Protein AF-A0A5B2VE61-F1 (afdb_monomer_lite)

Secondary structure (DSSP, 8-state):
----------------------------TTT-GGGEE--SGGG-HHHHHHHHHHHH-PPPPPSSPPSSEEEEEEEEEEGGGTEEEEEEEEEEE----EEEEEEEETTTTEEEEEEE-S--EEE-SEEEEEE-PPPPP-

Radius of gyration: 28.6 Å; chains: 1; bounding box: 49×78×85 Å

Foldseek 3Di:
DDDDDDDDDDPDDDDPPPPPPPPPDVDDLVPPCVQKDDQDPPVPPVSVLVVCCVPPVDDRDDDFDDAFDWDQWDWDQPPVQQKIKIFGGKTKGFPGFDWPDWIARNVVRDTDTDTDTDDIDIDGPDMDMDGDDDDDDD

InterPro domains:
  IPR009911 Fibroin P25 [PF07294] (36-131)

pLDDT: mean 83.2, std 18.86, range [32.22, 96.75]

Organism: NCBI:txid2607653

Sequence (138 aa):
MKLMLCLCLLSFFGLTVADEADCESDLDPADDPRNIERPCPNFDLDCIRKYFSSNSKCQITLGPVPDPLLLNNYRLDIANSNITAQFNNVSVRGLNGNIVEFYFNRKTEKLVLATEVKSLAFDSPQVVFKYYRKGKEP

Structure (mmCIF, N/CA/C/O backbone):
data_AF-A0A5B2VE61-F1
#
_entry.id   AF-A0A5B2VE61-F1
#
loop_
_atom_site.group_PDB
_atom_site.id
_atom_site.type_symbol
_atom_site.label_atom_id
_atom_site.label_alt_id
_atom_site.label_comp_id
_atom_site.label_asym_id
_atom_site.label_entity_id
_atom_site.label_seq_id
_atom_site.pdbx_PDB_ins_code
_atom_site.Cartn_x
_atom_site.Cartn_y
_atom_site.Cartn_z
_atom_site.occupancy
_atom_site.B_iso_or_equiv
_atom_site.auth_seq_id
_atom_site.auth_comp_id
_atom_site.auth_asym_id
_atom_site.auth_atom_id
_atom_site.pdbx_PDB_model_num
ATOM 1 N N . MET A 1 1 ? 30.945 64.932 -33.049 1.00 41.00 1 MET A N 1
ATOM 2 C CA . MET A 1 1 ? 30.70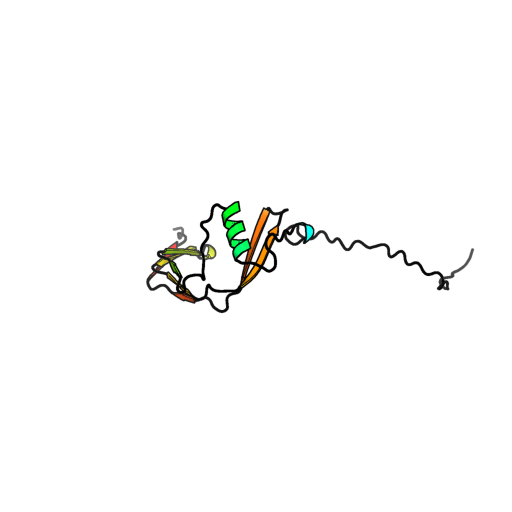1 63.613 -32.428 1.00 41.00 1 MET A CA 1
ATOM 3 C C . MET A 1 1 ? 29.221 63.531 -32.121 1.00 41.00 1 MET A C 1
ATOM 5 O O . MET A 1 1 ? 28.771 64.129 -31.155 1.00 41.00 1 MET A O 1
ATOM 9 N N . LYS A 1 2 ? 28.441 62.993 -33.057 1.00 32.22 2 LYS A N 1
ATOM 10 C CA . LYS A 1 2 ? 26.990 63.171 -33.088 1.00 32.22 2 LYS A CA 1
ATOM 11 C C . LYS A 1 2 ? 26.329 61.872 -33.541 1.00 32.22 2 LYS A C 1
ATOM 13 O O . LYS A 1 2 ? 26.730 61.335 -34.563 1.00 32.22 2 LYS A O 1
ATOM 18 N N . LEU A 1 3 ? 25.278 61.524 -32.801 1.00 33.22 3 LEU A N 1
ATOM 19 C CA . LEU A 1 3 ? 24.013 60.965 -33.280 1.00 33.22 3 LEU A CA 1
ATOM 20 C C . LEU A 1 3 ? 23.972 59.490 -33.738 1.00 33.22 3 LEU A C 1
ATOM 22 O O . LEU A 1 3 ? 24.460 59.136 -34.800 1.00 33.22 3 LEU A O 1
ATOM 26 N N . MET A 1 4 ? 23.266 58.688 -32.929 1.00 50.12 4 MET A N 1
ATOM 27 C CA . MET A 1 4 ? 22.040 57.959 -33.299 1.00 50.12 4 MET A CA 1
ATOM 28 C C . MET A 1 4 ? 22.054 57.152 -34.613 1.00 50.12 4 MET A C 1
ATOM 30 O O . MET A 1 4 ? 21.908 57.732 -35.682 1.00 50.12 4 MET A O 1
ATOM 34 N N . LEU A 1 5 ? 22.054 55.813 -34.508 1.00 38.44 5 LEU A N 1
ATOM 35 C CA . LEU A 1 5 ? 21.352 54.931 -35.452 1.00 38.44 5 LEU A CA 1
ATOM 36 C C . LEU A 1 5 ? 21.053 53.560 -34.806 1.00 38.44 5 LEU A C 1
ATOM 38 O O . LEU A 1 5 ? 21.877 52.651 -34.785 1.00 38.44 5 LEU A O 1
ATOM 42 N N . CYS A 1 6 ? 19.857 53.456 -34.226 1.00 46.91 6 CYS A N 1
ATOM 43 C CA . CYS A 1 6 ? 19.091 52.214 -34.177 1.00 46.91 6 CYS A CA 1
ATOM 44 C C . CYS A 1 6 ? 18.373 52.109 -35.533 1.00 46.91 6 CYS A C 1
ATOM 46 O O . CYS A 1 6 ? 18.000 53.155 -36.067 1.00 46.91 6 CYS A O 1
ATOM 48 N N . LEU A 1 7 ? 18.156 50.886 -36.032 1.00 42.97 7 LEU A N 1
ATOM 49 C CA . LEU A 1 7 ? 17.726 50.513 -37.395 1.00 42.97 7 LEU A CA 1
ATOM 50 C C . LEU A 1 7 ? 18.917 50.478 -38.370 1.00 42.97 7 LEU A C 1
ATOM 52 O O . LEU A 1 7 ? 19.648 51.445 -38.513 1.00 42.97 7 LEU A O 1
ATOM 56 N N . CYS A 1 8 ? 19.186 49.397 -39.088 1.00 35.56 8 CYS A N 1
ATOM 57 C CA . CYS A 1 8 ? 18.243 48.473 -39.688 1.00 35.56 8 CYS A CA 1
ATOM 58 C C . CYS A 1 8 ? 19.015 47.246 -40.196 1.00 35.56 8 CYS A C 1
ATOM 60 O O . CYS A 1 8 ? 20.176 47.374 -40.568 1.00 35.56 8 CYS A O 1
ATOM 62 N N . LEU A 1 9 ? 18.289 46.138 -40.343 1.00 42.19 9 LEU A N 1
ATOM 63 C CA . LEU A 1 9 ? 18.439 45.207 -41.464 1.00 42.19 9 LEU A CA 1
ATOM 64 C C . LEU A 1 9 ? 19.783 44.488 -41.577 1.00 42.19 9 LEU A C 1
ATOM 66 O O . LEU A 1 9 ? 20.740 45.034 -42.099 1.00 42.19 9 LEU A O 1
ATOM 70 N N . LEU A 1 10 ? 19.769 43.215 -41.195 1.00 44.03 10 LEU A N 1
ATOM 71 C CA . LEU A 1 10 ? 20.187 42.081 -42.029 1.00 44.03 10 LEU A CA 1
ATOM 72 C C . LEU A 1 10 ? 19.640 40.817 -41.322 1.00 44.03 10 LEU A C 1
ATOM 74 O O . LEU A 1 10 ? 20.337 40.118 -40.602 1.00 44.03 10 LEU A O 1
ATOM 78 N N . SER A 1 11 ? 18.319 40.602 -41.305 1.00 50.72 11 SER A N 1
ATOM 79 C CA . SER A 1 11 ? 17.678 39.646 -42.230 1.00 50.72 11 SER A CA 1
ATOM 80 C C . SER A 1 11 ? 18.606 39.172 -43.352 1.00 50.72 11 SER A C 1
ATOM 82 O O . SER A 1 11 ? 19.126 40.013 -44.076 1.00 50.72 11 SER A O 1
ATOM 84 N N . PHE A 1 12 ? 18.721 37.852 -43.525 1.00 45.66 12 PHE A N 1
ATOM 85 C CA . PHE A 1 12 ? 19.622 37.128 -44.439 1.00 45.66 12 PHE A CA 1
ATOM 86 C C . PHE A 1 12 ? 21.006 36.806 -43.868 1.00 45.66 12 PHE A C 1
ATOM 88 O O . PHE A 1 12 ? 22.004 37.313 -44.344 1.00 45.66 12 PHE A O 1
ATOM 95 N N . PHE A 1 13 ? 21.077 35.908 -42.890 1.00 44.78 13 PHE A N 1
ATOM 96 C CA . PHE A 1 13 ? 21.840 34.662 -43.030 1.00 44.78 13 PHE A CA 1
ATOM 97 C C . PHE A 1 13 ? 21.357 33.722 -41.927 1.00 44.78 13 PHE A C 1
ATOM 99 O O . PHE A 1 13 ? 21.492 33.996 -40.738 1.00 44.78 13 PHE A O 1
ATOM 106 N N . GLY A 1 14 ? 20.670 32.662 -42.350 1.00 50.78 14 GLY A N 1
ATOM 107 C CA . GLY A 1 14 ? 20.193 31.617 -41.465 1.00 50.78 14 GLY A CA 1
ATOM 108 C C . GLY A 1 14 ? 21.373 30.911 -40.819 1.00 50.78 14 GLY A C 1
ATOM 109 O O . GLY A 1 14 ? 22.246 30.414 -41.519 1.00 50.78 14 GLY A O 1
ATOM 110 N N . LEU A 1 15 ? 21.377 30.924 -39.494 1.00 46.94 15 LEU A N 1
ATOM 111 C CA . LEU A 1 15 ? 21.867 29.905 -38.571 1.00 46.94 15 LEU A CA 1
ATOM 112 C C . LEU A 1 15 ? 21.638 30.527 -37.198 1.00 46.94 15 LEU A C 1
ATOM 114 O O . LEU A 1 15 ? 22.500 31.192 -36.631 1.00 46.94 15 LEU A O 1
ATOM 118 N N . THR A 1 16 ? 20.415 30.381 -36.691 1.00 43.62 16 THR A N 1
ATOM 119 C CA . THR A 1 16 ? 20.198 30.496 -35.256 1.00 43.62 16 THR A CA 1
ATOM 120 C C . THR A 1 16 ? 21.021 29.379 -34.630 1.00 43.62 16 THR A C 1
ATOM 122 O O . THR A 1 16 ? 20.596 28.225 -34.619 1.00 43.62 16 THR A O 1
ATOM 125 N N . VAL A 1 17 ? 22.208 29.703 -34.125 1.00 49.69 17 VAL A N 1
ATOM 126 C CA . VAL A 1 17 ? 22.665 29.025 -32.919 1.00 49.69 17 VAL A CA 1
ATOM 127 C C . VAL A 1 17 ? 21.685 29.518 -31.867 1.00 49.69 17 VAL A C 1
ATOM 129 O O . VAL A 1 17 ? 21.801 30.633 -31.363 1.00 49.69 17 VAL A O 1
ATOM 132 N N . ALA A 1 18 ? 20.606 28.755 -31.691 1.00 49.09 18 ALA A N 1
ATOM 133 C CA . ALA A 1 18 ? 19.861 28.814 -30.458 1.00 49.09 18 ALA A CA 1
ATOM 134 C C . ALA A 1 18 ? 20.895 28.446 -29.400 1.00 49.09 18 ALA A C 1
ATOM 136 O O . ALA A 1 18 ? 21.354 27.308 -29.355 1.00 49.09 18 ALA A O 1
ATOM 137 N N . ASP A 1 19 ? 21.360 29.449 -28.664 1.00 42.41 19 ASP A N 1
ATOM 138 C CA . ASP A 1 19 ? 21.970 29.196 -27.374 1.00 42.41 19 ASP A CA 1
ATOM 139 C C . ASP A 1 19 ? 20.867 28.468 -26.599 1.00 42.41 19 ASP A C 1
ATOM 141 O O . ASP A 1 19 ? 19.796 29.040 -26.359 1.00 42.41 19 ASP A O 1
ATOM 145 N N . GLU A 1 20 ? 21.039 27.159 -26.399 1.00 48.94 20 GLU A N 1
ATOM 146 C CA . GLU A 1 20 ? 20.187 26.358 -25.531 1.00 48.94 20 GLU A CA 1
ATOM 147 C C . GLU A 1 20 ? 20.312 27.011 -24.159 1.00 48.94 20 GLU A C 1
ATOM 149 O O . GLU A 1 20 ? 21.254 26.776 -23.408 1.00 48.94 20 GLU A O 1
ATOM 154 N N . ALA A 1 21 ? 19.390 27.924 -23.860 1.00 49.84 21 ALA A N 1
ATOM 155 C CA . ALA A 1 21 ? 19.125 28.317 -22.498 1.00 49.84 21 ALA A CA 1
ATOM 156 C C . ALA A 1 21 ? 18.650 27.037 -21.814 1.00 49.84 21 ALA A C 1
ATOM 158 O O . ALA A 1 21 ? 17.477 26.674 -21.924 1.00 49.84 21 ALA A O 1
ATOM 159 N N . ASP A 1 22 ? 19.599 26.319 -21.213 1.00 47.53 22 ASP A N 1
ATOM 160 C CA . ASP A 1 22 ? 19.365 25.113 -20.440 1.00 47.53 22 ASP A CA 1
ATOM 161 C C . ASP A 1 22 ? 18.268 25.451 -19.431 1.00 47.53 22 ASP A C 1
ATOM 163 O O . ASP A 1 22 ? 18.468 26.189 -18.465 1.00 47.53 22 ASP A O 1
ATOM 167 N N . CYS A 1 23 ? 17.060 24.954 -19.689 1.00 56.09 23 CYS A N 1
ATOM 168 C CA . CYS A 1 23 ? 15.927 25.053 -18.776 1.00 56.09 23 CYS A CA 1
ATOM 169 C C . CYS A 1 23 ? 16.088 24.021 -17.653 1.00 56.09 23 CYS A C 1
ATOM 171 O O . CYS A 1 23 ? 15.111 23.425 -17.203 1.00 56.09 23 CYS A O 1
ATOM 173 N N . GLU A 1 24 ? 17.324 23.776 -17.221 1.00 57.88 24 GLU A N 1
ATOM 174 C CA . GLU A 1 24 ? 17.638 22.928 -16.090 1.00 57.88 24 GLU A CA 1
ATOM 175 C C . GLU A 1 24 ? 17.403 23.755 -14.825 1.00 57.88 24 GLU A C 1
ATOM 177 O O . GLU A 1 24 ? 18.311 24.213 -14.139 1.00 57.88 24 GLU A O 1
ATOM 182 N N . SER A 1 25 ? 16.127 24.031 -14.546 1.00 64.25 25 SER A N 1
ATOM 183 C CA . SER A 1 25 ? 15.727 24.404 -13.198 1.00 64.25 25 SER A CA 1
ATOM 184 C C . SER A 1 25 ? 16.192 23.287 -12.270 1.00 64.25 25 SER A C 1
ATOM 186 O O . SER A 1 25 ? 15.859 22.132 -12.541 1.00 64.25 25 SER A O 1
ATOM 188 N N . ASP A 1 26 ? 16.923 23.617 -11.204 1.00 75.81 26 ASP A N 1
ATOM 189 C CA . ASP A 1 26 ? 17.237 22.693 -10.110 1.00 75.81 26 ASP A CA 1
ATOM 190 C C . ASP A 1 26 ? 15.921 22.141 -9.531 1.00 75.81 26 ASP A C 1
ATOM 192 O O . ASP A 1 26 ? 15.317 22.725 -8.627 1.00 75.81 26 ASP A O 1
ATOM 196 N N . LEU A 1 27 ? 15.418 21.050 -10.112 1.00 79.25 27 LEU A N 1
ATOM 197 C CA . LEU A 1 27 ? 14.241 20.346 -9.623 1.00 79.25 27 LEU A CA 1
ATOM 198 C C . LEU A 1 27 ? 14.571 19.755 -8.252 1.00 79.25 27 LEU A C 1
ATOM 200 O O . LEU A 1 27 ? 15.718 19.380 -7.984 1.00 79.25 27 LEU A O 1
ATOM 204 N N . ASP A 1 28 ? 13.558 19.629 -7.388 1.00 85.44 28 ASP A N 1
ATOM 205 C CA . ASP A 1 28 ? 13.708 18.824 -6.178 1.00 85.44 28 ASP A CA 1
ATOM 206 C C . ASP A 1 28 ? 14.226 17.439 -6.607 1.00 85.44 28 ASP A C 1
ATOM 208 O O . ASP A 1 28 ? 13.653 16.826 -7.514 1.00 85.44 28 ASP A O 1
ATOM 212 N N . PRO A 1 29 ? 15.303 16.917 -5.998 1.00 84.69 29 PRO A N 1
ATOM 213 C CA . PRO A 1 29 ? 15.821 15.604 -6.349 1.00 84.69 29 PRO A CA 1
ATOM 214 C C . PRO A 1 29 ? 14.783 14.470 -6.289 1.00 84.69 29 PRO A C 1
ATOM 216 O O . PRO A 1 29 ? 14.984 13.430 -6.926 1.00 84.69 29 PRO A O 1
ATOM 219 N N . ALA A 1 30 ? 13.697 14.645 -5.527 1.00 84.06 30 ALA A N 1
ATOM 220 C CA . ALA A 1 30 ? 12.545 13.749 -5.497 1.00 84.06 30 ALA A CA 1
ATOM 221 C C . ALA A 1 30 ? 11.760 13.713 -6.824 1.00 84.06 30 ALA A C 1
ATOM 223 O O . ALA A 1 30 ? 11.275 12.642 -7.202 1.00 84.06 30 ALA A O 1
ATOM 224 N N . ASP A 1 31 ? 11.698 14.847 -7.520 1.00 83.31 31 ASP A N 1
ATOM 225 C CA . ASP A 1 31 ? 10.891 15.080 -8.720 1.00 83.31 31 ASP A CA 1
ATOM 226 C C . ASP A 1 31 ? 11.722 15.088 -10.014 1.00 83.31 31 ASP A C 1
ATOM 228 O O . ASP A 1 31 ? 11.158 15.018 -11.105 1.00 83.31 31 ASP A O 1
ATOM 232 N N . ASP A 1 32 ? 13.055 15.139 -9.920 1.00 89.81 32 ASP A N 1
ATOM 233 C CA . ASP A 1 32 ? 13.946 15.071 -11.082 1.00 89.81 32 ASP A CA 1
ATOM 234 C C . ASP A 1 32 ? 13.839 13.698 -11.790 1.00 89.81 32 ASP A C 1
ATOM 236 O O . ASP A 1 32 ? 14.247 12.673 -11.222 1.00 89.81 32 ASP A O 1
ATOM 240 N N . PRO A 1 33 ? 13.364 13.646 -13.054 1.00 88.81 33 PRO A N 1
ATOM 241 C CA . PRO A 1 33 ? 13.201 12.402 -13.806 1.00 88.81 33 PRO A CA 1
ATOM 242 C C . PRO A 1 33 ? 14.491 11.598 -13.980 1.00 88.81 33 PRO A C 1
ATOM 244 O O . PRO A 1 33 ? 14.437 10.379 -14.136 1.00 88.81 33 PRO A O 1
ATOM 247 N N . ARG A 1 34 ? 15.658 12.248 -13.928 1.00 91.81 34 ARG A N 1
ATOM 248 C CA . ARG A 1 34 ? 16.968 11.589 -14.057 1.00 91.81 34 ARG A CA 1
ATOM 249 C C . ARG A 1 34 ? 17.285 10.694 -12.864 1.00 91.81 34 ARG A C 1
ATOM 251 O O . ARG A 1 34 ? 18.067 9.753 -12.987 1.00 91.81 34 ARG A O 1
ATOM 258 N N . ASN A 1 35 ? 16.655 10.962 -11.721 1.00 94.25 35 ASN A N 1
ATOM 259 C CA . ASN A 1 35 ? 16.795 10.161 -10.511 1.00 94.25 35 ASN A CA 1
ATOM 260 C C . ASN A 1 35 ? 15.811 8.984 -10.464 1.00 94.25 35 ASN A C 1
ATOM 262 O O . ASN A 1 35 ? 15.912 8.155 -9.557 1.00 94.25 35 ASN A O 1
ATOM 266 N N . ILE A 1 36 ? 14.866 8.898 -11.406 1.00 94.19 36 ILE A N 1
ATOM 267 C CA . ILE A 1 36 ? 13.774 7.924 -11.401 1.00 94.19 36 ILE A CA 1
ATOM 268 C C . ILE A 1 36 ? 14.152 6.686 -12.218 1.00 94.19 36 ILE A C 1
ATOM 270 O O . ILE A 1 36 ? 14.392 6.744 -13.421 1.00 94.19 36 ILE A O 1
ATOM 274 N N . GLU A 1 37 ? 14.120 5.526 -11.571 1.00 95.06 37 GLU A N 1
ATOM 275 C CA . GLU A 1 37 ? 14.230 4.216 -12.201 1.00 95.06 37 GLU A CA 1
ATOM 276 C C . GLU A 1 37 ? 12.879 3.499 -12.175 1.00 95.06 37 GLU A C 1
ATOM 278 O O . GLU A 1 37 ? 12.226 3.406 -11.135 1.00 95.06 37 GLU A O 1
ATOM 283 N N . ARG A 1 38 ? 12.466 2.944 -13.317 1.00 94.69 38 ARG A N 1
ATOM 284 C CA . ARG A 1 38 ? 11.213 2.190 -13.460 1.00 94.69 38 ARG A CA 1
ATOM 285 C C . ARG A 1 38 ? 11.528 0.719 -13.737 1.00 94.69 38 ARG A C 1
ATOM 287 O O . ARG A 1 38 ? 11.618 0.332 -14.900 1.00 94.69 38 ARG A O 1
ATOM 294 N N . PRO A 1 39 ? 11.716 -0.107 -12.694 1.00 93.94 39 PRO A N 1
ATOM 295 C CA . PRO A 1 39 ? 12.197 -1.479 -12.864 1.00 93.94 39 PRO A CA 1
ATOM 296 C C . PRO A 1 39 ? 11.159 -2.409 -13.507 1.00 93.94 39 PRO A C 1
ATOM 298 O O . PRO A 1 39 ? 11.530 -3.443 -14.056 1.00 93.94 39 PRO A O 1
ATOM 301 N N . CYS A 1 40 ? 9.872 -2.050 -13.458 1.00 95.81 40 CYS A N 1
ATOM 302 C CA . CYS A 1 40 ? 8.795 -2.830 -14.056 1.00 95.81 40 CYS A CA 1
ATOM 303 C C . CYS A 1 40 ? 8.045 -2.010 -15.114 1.00 95.81 40 CYS A C 1
ATOM 305 O O . CYS A 1 40 ? 7.425 -1.001 -14.766 1.00 95.81 40 CYS A O 1
ATOM 307 N N . PRO A 1 41 ? 8.073 -2.424 -16.394 1.00 91.69 41 PRO A N 1
ATOM 308 C CA . PRO A 1 41 ? 7.342 -1.740 -17.451 1.00 91.69 41 PRO A CA 1
ATOM 309 C C . PRO A 1 41 ? 5.832 -1.937 -17.280 1.00 91.69 41 PRO A C 1
ATOM 311 O O . PRO A 1 41 ? 5.385 -2.979 -16.802 1.00 91.69 41 PRO A O 1
ATOM 314 N N . ASN A 1 42 ? 5.048 -0.938 -17.697 1.00 92.25 42 ASN A N 1
ATOM 315 C CA . ASN A 1 42 ? 3.578 -0.984 -17.745 1.00 92.25 42 ASN A CA 1
ATOM 316 C C . ASN A 1 42 ? 2.901 -1.426 -16.434 1.00 92.25 42 ASN A C 1
ATOM 318 O O . ASN A 1 42 ? 1.809 -1.988 -16.467 1.00 92.25 42 ASN A O 1
ATOM 322 N N . PHE A 1 43 ? 3.561 -1.208 -15.292 1.00 93.81 43 PHE A N 1
ATOM 323 C CA . PHE A 1 43 ? 3.073 -1.617 -13.973 1.00 93.81 43 PHE A CA 1
ATOM 324 C C . PHE A 1 43 ? 2.728 -3.114 -13.878 1.00 93.81 43 PHE A C 1
ATOM 326 O O . PHE A 1 43 ? 1.789 -3.499 -13.182 1.00 93.81 43 PHE A O 1
ATOM 333 N N . ASP A 1 44 ? 3.497 -3.963 -14.571 1.00 93.62 44 ASP A N 1
ATOM 334 C CA . ASP A 1 44 ? 3.333 -5.418 -14.541 1.00 93.62 44 ASP A CA 1
ATOM 335 C C . ASP A 1 44 ? 3.382 -5.945 -13.096 1.00 93.62 44 ASP A C 1
ATOM 337 O O . ASP A 1 44 ? 4.420 -5.921 -12.425 1.00 93.62 44 ASP A O 1
ATOM 341 N N . LEU A 1 45 ? 2.238 -6.450 -12.627 1.00 92.38 45 LEU A N 1
ATOM 342 C CA . LEU A 1 45 ? 2.056 -6.975 -11.277 1.00 92.38 45 LEU A CA 1
ATOM 343 C C . LEU A 1 45 ? 3.018 -8.118 -10.948 1.00 92.38 45 LEU A C 1
ATOM 345 O O . LEU A 1 45 ? 3.486 -8.210 -9.812 1.00 92.38 45 LEU A O 1
ATOM 349 N N . ASP A 1 46 ? 3.331 -8.986 -11.906 1.00 93.00 46 ASP A N 1
ATOM 350 C CA . ASP A 1 46 ? 4.215 -10.125 -11.671 1.00 93.00 46 ASP A CA 1
ATOM 351 C C . ASP A 1 46 ? 5.673 -9.682 -11.584 1.00 93.00 46 ASP A C 1
ATOM 353 O O . ASP A 1 46 ? 6.430 -10.210 -10.763 1.00 93.00 46 ASP A O 1
ATOM 357 N N . CYS A 1 47 ? 6.061 -8.668 -12.361 1.00 94.81 47 CYS A N 1
ATOM 358 C CA . CYS A 1 47 ? 7.348 -8.005 -12.181 1.00 94.81 47 CYS A CA 1
ATOM 359 C C . CYS A 1 47 ? 7.443 -7.348 -10.796 1.00 94.81 47 CYS A C 1
ATOM 361 O O . CYS A 1 47 ? 8.409 -7.585 -10.071 1.00 94.81 47 CYS A O 1
ATOM 363 N N . ILE A 1 48 ? 6.423 -6.586 -10.389 1.00 94.31 48 ILE A N 1
ATOM 364 C CA . ILE A 1 48 ? 6.405 -5.871 -9.103 1.00 94.31 48 ILE A CA 1
ATOM 365 C C . ILE A 1 48 ? 6.484 -6.858 -7.929 1.00 94.31 48 ILE A C 1
ATOM 367 O O . ILE A 1 48 ? 7.291 -6.680 -7.015 1.00 94.31 48 ILE A O 1
ATOM 371 N N . ARG A 1 49 ? 5.715 -7.954 -7.971 1.00 93.50 49 ARG A N 1
ATOM 372 C CA . ARG A 1 49 ? 5.784 -9.040 -6.976 1.00 93.50 49 ARG A CA 1
ATOM 373 C C . ARG A 1 49 ? 7.187 -9.636 -6.872 1.00 93.50 49 ARG A C 1
ATOM 375 O O . ARG A 1 49 ? 7.691 -9.824 -5.764 1.00 93.50 49 ARG A O 1
ATOM 382 N N . LYS A 1 50 ? 7.826 -9.922 -8.013 1.00 94.06 50 LYS A N 1
ATOM 383 C CA . LYS A 1 50 ? 9.204 -10.435 -8.051 1.00 94.06 50 LYS A CA 1
ATOM 384 C C . LYS A 1 50 ? 10.187 -9.421 -7.477 1.00 94.06 50 LYS A C 1
ATOM 386 O O . LYS A 1 50 ? 11.030 -9.819 -6.681 1.00 94.06 50 LYS A O 1
ATOM 391 N N . TYR A 1 51 ? 10.032 -8.139 -7.804 1.00 93.75 51 TYR A N 1
ATOM 392 C CA . TYR A 1 51 ? 10.865 -7.058 -7.280 1.00 93.75 51 TYR A CA 1
ATOM 393 C C . TYR A 1 51 ? 10.799 -6.971 -5.747 1.00 93.75 51 TYR A C 1
ATOM 395 O O . TYR A 1 51 ? 11.836 -6.915 -5.085 1.00 93.75 51 TYR A O 1
ATOM 403 N N . PHE A 1 52 ? 9.602 -7.016 -5.152 1.00 93.19 52 PHE A N 1
ATOM 404 C CA . PHE A 1 52 ? 9.465 -7.043 -3.689 1.00 93.19 52 PHE A CA 1
ATOM 405 C C . PHE A 1 52 ? 10.025 -8.330 -3.074 1.00 93.19 52 PHE A C 1
ATOM 407 O O . PHE A 1 52 ? 10.666 -8.290 -2.023 1.00 93.19 52 PHE A O 1
ATOM 414 N N . SER A 1 53 ? 9.830 -9.477 -3.726 1.00 93.94 53 SER A N 1
ATOM 415 C CA . SER A 1 53 ? 10.376 -10.745 -3.241 1.00 93.94 53 SER A CA 1
ATOM 416 C C . SER A 1 53 ? 11.910 -10.749 -3.236 1.00 93.94 53 SER A C 1
ATOM 418 O O . SER A 1 53 ? 12.512 -11.148 -2.238 1.00 93.94 53 SER A O 1
ATOM 420 N N . SER A 1 54 ? 12.546 -10.229 -4.293 1.00 92.94 54 SER A N 1
ATOM 421 C CA . SER A 1 54 ? 14.007 -10.181 -4.419 1.00 92.94 54 SER A CA 1
ATOM 422 C C . SER A 1 54 ? 14.665 -9.169 -3.483 1.00 92.94 54 SER A C 1
ATOM 424 O O . SER A 1 54 ? 15.747 -9.441 -2.971 1.00 92.94 54 SER A O 1
ATOM 426 N N . ASN A 1 55 ? 14.028 -8.018 -3.241 1.00 90.81 55 ASN A N 1
ATOM 427 C CA . ASN A 1 55 ? 14.633 -6.923 -2.473 1.00 90.81 55 ASN A CA 1
ATOM 428 C C . ASN A 1 55 ? 14.242 -6.916 -0.988 1.00 90.81 55 ASN A C 1
ATOM 430 O O . ASN A 1 55 ? 15.010 -6.444 -0.154 1.00 90.81 55 ASN A O 1
ATOM 434 N N . SER A 1 56 ? 13.068 -7.446 -0.632 1.00 85.38 56 SER A N 1
ATOM 435 C CA . SER A 1 56 ? 12.513 -7.337 0.728 1.00 85.38 56 SER A CA 1
ATOM 436 C C . SER A 1 56 ? 12.237 -8.688 1.393 1.00 85.38 56 SER A C 1
ATOM 438 O O . SER A 1 56 ? 11.697 -8.723 2.496 1.00 85.38 56 SER A O 1
ATOM 440 N N . LYS A 1 57 ? 12.610 -9.807 0.749 1.00 87.00 57 LYS A N 1
ATOM 441 C CA . LYS A 1 57 ? 12.341 -11.181 1.221 1.00 87.00 57 LYS A CA 1
ATOM 442 C C . LYS A 1 57 ? 10.852 -11.433 1.507 1.00 87.00 57 LYS A C 1
ATOM 444 O O . LYS A 1 57 ? 10.503 -12.262 2.346 1.00 87.00 57 LYS A O 1
ATOM 449 N N . CYS A 1 58 ? 9.969 -10.713 0.817 1.00 85.44 58 CYS A N 1
ATOM 450 C CA . CYS A 1 58 ? 8.531 -10.890 0.946 1.00 85.44 58 CYS A CA 1
ATOM 451 C C . CYS A 1 58 ? 8.087 -12.196 0.275 1.00 85.44 58 CYS A C 1
ATOM 453 O O . CYS A 1 58 ? 8.574 -12.559 -0.803 1.00 85.44 58 CYS A O 1
ATOM 455 N N . GLN A 1 59 ? 7.120 -12.879 0.894 1.00 91.19 59 GLN A N 1
ATOM 456 C CA . GLN A 1 59 ? 6.433 -13.996 0.258 1.00 91.19 59 GLN A CA 1
ATOM 457 C C . GLN A 1 59 ? 5.541 -13.461 -0.862 1.00 91.19 59 GLN A C 1
ATOM 459 O O . GLN A 1 59 ? 4.763 -12.529 -0.660 1.00 91.19 59 GLN A O 1
ATOM 464 N N . ILE A 1 60 ? 5.653 -14.061 -2.045 1.00 90.00 60 ILE A N 1
ATOM 465 C CA . ILE A 1 60 ? 4.812 -13.695 -3.181 1.00 90.00 60 ILE A CA 1
ATOM 466 C C . ILE A 1 60 ? 3.381 -14.149 -2.897 1.00 90.00 60 ILE A C 1
ATOM 468 O O . ILE A 1 60 ? 3.126 -15.337 -2.697 1.00 90.00 60 ILE A O 1
ATOM 472 N N . THR A 1 61 ? 2.448 -13.201 -2.917 1.00 87.19 61 THR A N 1
ATOM 473 C CA . THR A 1 61 ? 1.010 -13.460 -2.869 1.00 87.19 61 THR A CA 1
ATOM 474 C C . THR A 1 61 ? 0.426 -13.367 -4.274 1.00 87.19 61 THR A C 1
ATOM 476 O O . THR A 1 61 ? 0.629 -12.389 -4.999 1.00 87.19 61 THR A O 1
ATOM 479 N N . LEU A 1 62 ? -0.281 -14.422 -4.676 1.00 89.88 62 LEU A N 1
ATOM 480 C CA . LEU A 1 62 ? -0.933 -14.520 -5.977 1.00 89.88 62 LEU A CA 1
ATOM 481 C C . LEU A 1 62 ? -2.434 -14.281 -5.834 1.00 89.88 62 LEU A C 1
ATOM 483 O O . LEU A 1 62 ? -3.038 -14.648 -4.828 1.00 89.88 62 LEU A O 1
ATOM 487 N N . GLY A 1 63 ? -3.024 -13.706 -6.879 1.00 90.12 63 GLY A N 1
ATOM 488 C CA . GLY A 1 63 ? -4.441 -13.368 -6.914 1.00 90.12 63 GLY A CA 1
ATOM 489 C C . GLY A 1 63 ? -4.762 -11.970 -6.372 1.00 90.12 63 GLY A C 1
ATOM 490 O O . GLY A 1 63 ? -3.851 -11.201 -6.041 1.00 90.12 63 GLY A O 1
ATOM 491 N N . PRO A 1 64 ? -6.057 -11.617 -6.362 1.00 90.44 64 PRO A N 1
ATOM 492 C CA . PRO A 1 64 ? -6.544 -10.357 -5.816 1.00 90.44 64 PRO A CA 1
ATOM 493 C C . PRO A 1 64 ? -6.400 -10.315 -4.292 1.00 90.44 64 PRO A C 1
ATOM 495 O O . PRO A 1 64 ? -6.280 -11.345 -3.625 1.00 90.44 64 PRO A O 1
ATOM 498 N N . VAL A 1 65 ? -6.460 -9.109 -3.733 1.00 91.19 65 VAL A N 1
ATOM 499 C CA . VAL A 1 65 ? -6.571 -8.929 -2.284 1.00 91.19 65 VAL A CA 1
ATOM 500 C C . VAL A 1 65 ? -7.927 -9.495 -1.838 1.00 91.19 65 VAL A C 1
ATOM 502 O O . VAL A 1 65 ? -8.933 -9.214 -2.501 1.00 91.19 65 VAL A O 1
ATOM 505 N N . PRO A 1 66 ? -7.993 -10.279 -0.743 1.00 94.44 66 PRO A N 1
ATOM 506 C CA . PRO A 1 66 ? -9.266 -10.711 -0.178 1.00 94.44 66 PRO A CA 1
ATOM 507 C C . PRO A 1 66 ? -10.197 -9.518 0.068 1.00 94.44 66 PRO A C 1
ATOM 509 O O . PRO A 1 66 ? -9.764 -8.498 0.601 1.00 94.44 66 PRO A O 1
ATOM 512 N N . ASP A 1 67 ? -11.465 -9.649 -0.317 1.00 94.00 67 ASP A N 1
ATOM 513 C CA . ASP A 1 67 ? -12.484 -8.615 -0.127 1.00 94.00 67 ASP A CA 1
ATOM 514 C C . ASP A 1 67 ? -13.736 -9.241 0.528 1.00 94.00 67 ASP A C 1
ATOM 516 O O . ASP A 1 67 ? -14.473 -9.967 -0.146 1.00 94.00 67 ASP A O 1
ATOM 520 N N . PRO A 1 68 ? -13.970 -9.040 1.842 1.00 95.25 68 PRO A N 1
ATOM 521 C CA . PRO A 1 68 ? -13.222 -8.155 2.735 1.00 95.25 68 PRO A CA 1
ATOM 522 C C . PRO A 1 68 ? -11.859 -8.717 3.172 1.00 95.25 68 PRO A C 1
ATOM 524 O O . PRO A 1 68 ? -11.711 -9.911 3.438 1.00 95.25 68 PRO A O 1
ATOM 527 N N . LEU A 1 69 ? -10.887 -7.824 3.353 1.00 95.50 69 LEU A N 1
ATOM 528 C CA . LEU A 1 69 ? -9.664 -8.087 4.102 1.00 95.50 69 LEU A CA 1
ATOM 529 C C . LEU A 1 69 ? -9.965 -7.926 5.594 1.00 95.50 69 LEU A C 1
ATOM 531 O O . LEU A 1 69 ? -10.350 -6.847 6.049 1.00 95.50 69 LEU A O 1
ATOM 535 N N . LEU A 1 70 ? -9.777 -9.003 6.354 1.00 95.94 70 LEU A N 1
ATOM 536 C CA . LEU A 1 70 ? -10.029 -9.024 7.791 1.00 95.94 70 LEU A CA 1
ATOM 537 C C . LEU A 1 70 ? -8.748 -8.717 8.570 1.00 95.94 70 LEU A C 1
ATOM 539 O O . LEU A 1 70 ? -7.732 -9.390 8.395 1.00 95.94 70 LEU A O 1
ATOM 543 N N . LEU A 1 71 ? -8.813 -7.726 9.457 1.00 94.62 71 LEU A N 1
ATOM 544 C CA . LEU A 1 71 ? -7.737 -7.370 10.378 1.00 94.62 71 LEU A CA 1
ATOM 545 C C . LEU A 1 71 ? -8.219 -7.557 11.818 1.00 94.62 71 LEU A C 1
ATOM 547 O O . LEU A 1 71 ? -9.260 -7.035 12.214 1.00 94.62 71 LEU A O 1
ATOM 551 N N . ASN A 1 72 ? -7.441 -8.273 12.629 1.00 94.81 72 ASN A N 1
ATOM 552 C CA . ASN A 1 72 ? -7.833 -8.574 14.009 1.00 94.81 72 ASN A CA 1
ATOM 553 C C . ASN A 1 72 ? -7.898 -7.314 14.884 1.00 9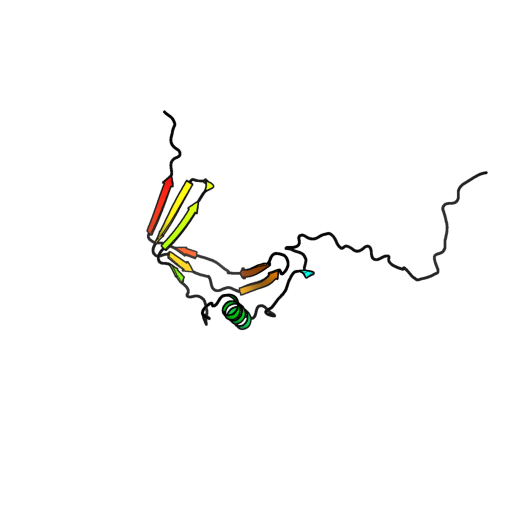4.81 72 ASN A C 1
ATOM 555 O O . ASN A 1 72 ? -8.851 -7.130 15.639 1.00 94.81 72 ASN A O 1
ATOM 559 N N . ASN A 1 73 ? -6.885 -6.453 14.786 1.00 93.88 73 ASN A N 1
ATOM 560 C CA . ASN A 1 73 ? -6.788 -5.211 15.542 1.00 93.88 73 ASN A CA 1
ATOM 561 C C . ASN A 1 73 ? -6.104 -4.144 14.682 1.00 93.88 73 ASN A C 1
ATOM 563 O O . ASN A 1 73 ? -5.054 -4.402 14.090 1.00 93.88 73 ASN A O 1
ATOM 567 N N . TYR A 1 74 ? -6.697 -2.956 14.635 1.00 94.81 74 TYR A N 1
ATOM 568 C CA . TYR A 1 74 ? -6.113 -1.764 14.046 1.00 94.81 74 TYR A CA 1
ATOM 569 C C . TYR A 1 74 ? -6.133 -0.626 15.067 1.00 94.81 74 TYR A C 1
ATOM 571 O O . TYR A 1 74 ? -7.170 -0.309 15.651 1.00 94.81 74 TYR A O 1
ATOM 579 N N . ARG A 1 75 ? -4.982 0.009 15.283 1.00 94.62 75 ARG A N 1
ATOM 580 C CA . ARG A 1 75 ? -4.833 1.137 16.205 1.00 94.62 75 ARG A CA 1
ATOM 581 C C . ARG A 1 75 ? -4.566 2.409 15.413 1.00 94.62 75 ARG A C 1
ATOM 583 O O . ARG A 1 75 ? -3.643 2.446 14.607 1.00 94.62 75 ARG A O 1
ATOM 590 N N . LEU A 1 76 ? -5.331 3.452 15.712 1.00 93.88 76 LEU A N 1
ATOM 591 C CA . LEU A 1 76 ? -5.146 4.791 15.170 1.00 93.88 76 LEU A CA 1
ATOM 592 C C . LEU A 1 76 ? -4.814 5.762 16.303 1.00 93.88 76 LEU A C 1
ATOM 594 O O . LEU A 1 76 ? -5.616 5.958 17.217 1.00 93.88 76 LEU A O 1
ATOM 598 N N . ASP A 1 77 ? -3.646 6.391 16.224 1.00 93.62 77 ASP A N 1
ATOM 599 C CA . ASP A 1 77 ? -3.230 7.441 17.150 1.00 93.62 77 ASP A CA 1
ATOM 600 C C . ASP A 1 77 ? -3.440 8.817 16.502 1.00 93.62 77 ASP A C 1
ATOM 602 O O . ASP A 1 77 ? -2.769 9.196 15.544 1.00 93.62 77 ASP A O 1
ATOM 606 N N . ILE A 1 78 ? -4.400 9.576 17.031 1.00 92.31 78 ILE A N 1
ATOM 607 C CA . ILE A 1 78 ? -4.757 10.919 16.572 1.00 92.31 78 ILE A CA 1
ATOM 608 C C . ILE A 1 78 ? -4.038 11.925 17.475 1.00 92.31 78 ILE A C 1
ATOM 610 O O . ILE A 1 78 ? -4.580 12.406 18.478 1.00 92.31 78 ILE A O 1
ATOM 614 N N . ALA A 1 79 ? -2.783 12.216 17.121 1.00 87.12 79 ALA A N 1
ATOM 615 C CA . ALA A 1 79 ? -1.862 13.007 17.941 1.00 87.12 79 ALA A CA 1
ATOM 616 C C . ALA A 1 79 ? -2.418 14.396 18.300 1.00 87.12 79 ALA A C 1
ATOM 618 O O . ALA A 1 79 ? -2.372 14.802 19.461 1.00 87.12 79 ALA A O 1
ATOM 619 N N . ASN A 1 80 ? -3.024 15.089 17.332 1.00 87.88 80 ASN A N 1
ATOM 620 C CA . ASN A 1 80 ? -3.518 16.460 17.507 1.00 87.88 80 ASN A CA 1
ATOM 621 C C . ASN A 1 80 ? -4.602 16.582 18.586 1.00 87.88 80 ASN A C 1
ATOM 623 O O . ASN A 1 80 ? -4.696 17.607 19.259 1.00 87.88 80 ASN A O 1
ATOM 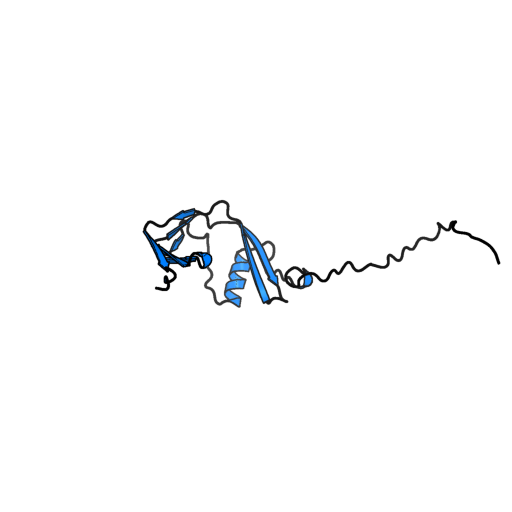627 N N . SER A 1 81 ? -5.408 15.537 18.773 1.00 87.75 81 SER A N 1
ATOM 628 C CA . SER A 1 81 ? -6.465 15.496 19.785 1.00 87.75 81 SER A CA 1
ATOM 629 C C . SER A 1 81 ? -6.088 14.676 21.016 1.00 87.75 81 SER A C 1
ATOM 631 O O . SER A 1 81 ? -6.905 14.562 21.923 1.00 87.75 81 SER A O 1
ATOM 633 N N . ASN A 1 82 ? -4.883 14.097 21.072 1.00 89.94 82 ASN A N 1
ATOM 634 C CA . ASN A 1 82 ? -4.470 13.168 22.126 1.00 89.94 82 ASN A CA 1
ATOM 635 C C . ASN A 1 82 ? -5.486 12.019 22.323 1.00 89.94 82 ASN A C 1
ATOM 637 O O . ASN A 1 82 ? -5.884 11.693 23.446 1.00 89.94 82 ASN A O 1
ATOM 641 N N . ILE A 1 83 ? -5.971 11.463 21.205 1.00 92.12 83 ILE A N 1
ATOM 642 C CA . ILE A 1 83 ? -6.932 10.353 21.172 1.00 92.12 83 ILE A CA 1
ATOM 643 C C . ILE A 1 83 ? -6.252 9.137 20.555 1.00 92.12 83 ILE A C 1
ATOM 645 O O . ILE A 1 83 ? -5.654 9.234 19.490 1.00 92.12 83 ILE A O 1
ATOM 649 N N . THR A 1 84 ? -6.423 7.979 21.178 1.00 95.06 84 THR A N 1
ATOM 650 C CA . THR A 1 84 ? -6.158 6.679 20.561 1.00 95.06 84 THR A CA 1
ATOM 651 C C . THR A 1 84 ? -7.487 5.988 20.290 1.00 95.06 84 THR A C 1
ATOM 653 O O . THR A 1 84 ? -8.282 5.807 21.212 1.00 95.06 84 THR A O 1
ATOM 656 N N . ALA A 1 85 ? -7.714 5.551 19.057 1.00 94.44 85 ALA A N 1
ATOM 657 C CA . ALA A 1 85 ? -8.806 4.657 18.693 1.00 94.44 85 ALA A CA 1
ATOM 658 C C . ALA A 1 85 ? -8.260 3.242 18.451 1.00 94.44 85 ALA A C 1
ATOM 660 O O . ALA A 1 85 ? -7.236 3.063 17.792 1.00 94.44 85 ALA A O 1
ATOM 661 N N . GLN A 1 86 ? -8.928 2.233 19.001 1.00 96.38 86 GLN A N 1
ATOM 662 C CA . GLN A 1 86 ? -8.649 0.822 18.740 1.00 96.38 86 GLN A CA 1
ATOM 663 C C . GLN A 1 86 ? -9.871 0.198 18.085 1.00 96.38 86 GLN A C 1
ATOM 665 O O . GLN A 1 86 ? -10.963 0.259 18.646 1.00 96.38 86 GLN A O 1
ATOM 670 N N . PHE A 1 87 ? -9.675 -0.393 16.917 1.00 96.44 87 PHE A N 1
ATOM 671 C CA . PHE A 1 87 ? -10.695 -1.060 16.127 1.00 96.44 87 PHE A CA 1
ATOM 672 C C . PHE A 1 87 ? -10.395 -2.555 16.149 1.00 96.44 87 PHE A C 1
ATOM 674 O O . PHE A 1 87 ? -9.313 -2.974 15.740 1.00 96.44 87 PHE A O 1
ATOM 681 N N . ASN A 1 88 ? -11.333 -3.362 16.629 1.00 95.75 88 ASN A N 1
ATOM 682 C CA . ASN A 1 88 ? -11.197 -4.816 16.633 1.00 95.75 88 ASN A CA 1
ATOM 683 C C . ASN A 1 88 ? -12.078 -5.423 15.539 1.00 95.75 88 ASN A C 1
ATOM 685 O O . ASN A 1 88 ? -13.147 -4.889 15.232 1.00 95.75 88 ASN A O 1
ATOM 689 N N . ASN A 1 89 ? -11.647 -6.555 14.979 1.00 96.00 89 ASN A N 1
ATOM 690 C CA . ASN A 1 89 ? -12.359 -7.282 13.921 1.00 96.00 89 ASN A CA 1
ATOM 691 C C . ASN A 1 89 ? -12.717 -6.378 12.731 1.00 96.00 89 ASN A C 1
ATOM 693 O O . ASN A 1 89 ? -13.877 -6.271 12.336 1.00 96.00 89 ASN A O 1
ATOM 697 N N . VAL A 1 90 ? -11.718 -5.674 12.204 1.00 96.50 90 VAL A N 1
ATOM 698 C CA . VAL A 1 90 ? -11.901 -4.720 11.110 1.00 96.50 90 VAL A CA 1
ATOM 699 C C . VAL A 1 90 ? -12.091 -5.469 9.797 1.00 96.50 90 VAL A C 1
ATOM 701 O O . VAL A 1 90 ? -11.311 -6.357 9.462 1.00 96.50 90 VAL A O 1
ATOM 704 N N . SER A 1 91 ? -13.104 -5.073 9.036 1.00 96.75 91 SER A N 1
ATOM 705 C CA . SER A 1 91 ? -13.332 -5.490 7.656 1.00 96.75 91 SER A CA 1
ATOM 706 C C . SER A 1 91 ? -12.998 -4.326 6.731 1.00 96.75 91 SER A C 1
ATOM 708 O O . SER A 1 91 ? -13.669 -3.293 6.768 1.00 96.75 91 SER A O 1
ATOM 710 N N . VAL A 1 92 ? -12.006 -4.510 5.864 1.00 96.38 92 VAL A N 1
ATOM 711 C CA . VAL A 1 92 ? -11.641 -3.546 4.820 1.00 96.38 92 VAL A CA 1
ATOM 712 C C . VAL A 1 92 ? -12.105 -4.071 3.468 1.00 96.38 92 VAL A C 1
ATOM 714 O O . VAL A 1 92 ? -11.799 -5.206 3.115 1.00 96.38 92 VAL A O 1
ATOM 717 N N . ARG A 1 93 ? -12.835 -3.259 2.705 1.00 96.62 93 ARG A N 1
ATOM 718 C CA . ARG A 1 93 ? -13.365 -3.629 1.383 1.00 96.62 93 ARG A CA 1
ATOM 719 C C . ARG A 1 93 ? -12.880 -2.690 0.292 1.00 96.62 93 ARG A C 1
ATOM 721 O O . ARG A 1 93 ? -12.600 -1.525 0.574 1.00 96.62 93 ARG A O 1
ATOM 728 N N . GLY A 1 94 ? -12.827 -3.186 -0.944 1.00 95.25 94 GLY A N 1
ATOM 729 C CA . GLY A 1 94 ? -12.504 -2.377 -2.123 1.00 95.25 94 GLY A CA 1
ATOM 730 C C . GLY A 1 94 ? -11.013 -2.098 -2.347 1.00 95.25 94 GLY A C 1
ATOM 731 O O . GLY A 1 94 ? -10.663 -1.159 -3.054 1.00 95.25 94 GLY A O 1
ATOM 732 N N . LEU A 1 95 ? -10.123 -2.919 -1.776 1.00 93.44 95 LEU A N 1
ATOM 733 C CA . LEU A 1 95 ? -8.665 -2.805 -1.961 1.00 93.44 95 LEU A CA 1
ATOM 734 C C . LEU A 1 95 ? -8.176 -3.260 -3.347 1.00 93.44 95 LEU A C 1
ATOM 736 O O . LEU A 1 95 ? -7.029 -3.007 -3.707 1.00 93.44 95 LEU A O 1
ATOM 740 N N . ASN A 1 96 ? -9.019 -3.943 -4.122 1.00 92.88 96 ASN A N 1
ATOM 741 C CA . ASN A 1 96 ? -8.681 -4.352 -5.482 1.00 92.88 96 ASN A CA 1
ATOM 742 C C . ASN A 1 96 ? -8.760 -3.144 -6.427 1.00 92.88 96 ASN A C 1
ATOM 744 O O . ASN A 1 96 ? -9.849 -2.665 -6.746 1.00 92.88 96 ASN A O 1
ATOM 748 N N . GLY A 1 97 ? -7.596 -2.667 -6.866 1.00 92.38 97 GLY A N 1
ATOM 749 C CA . GLY A 1 97 ? -7.439 -1.486 -7.712 1.00 92.38 97 GLY A CA 1
ATOM 750 C C . GLY A 1 97 ? -6.356 -1.646 -8.775 1.00 92.38 97 GLY A C 1
ATOM 751 O O . GLY A 1 97 ? -5.850 -2.745 -9.004 1.00 92.38 97 GLY A O 1
ATOM 752 N N . ASN A 1 98 ? -6.003 -0.533 -9.412 1.00 93.69 98 ASN A N 1
ATOM 753 C CA . ASN A 1 98 ? -4.966 -0.470 -10.437 1.00 93.69 98 ASN A CA 1
ATOM 754 C C . ASN A 1 98 ? -3.695 0.156 -9.868 1.00 93.69 98 ASN A C 1
ATOM 756 O O . ASN A 1 98 ? -3.764 1.112 -9.098 1.00 93.69 98 ASN A O 1
ATOM 760 N N . ILE A 1 99 ? -2.531 -0.343 -10.275 1.00 94.94 99 ILE A N 1
ATOM 761 C CA . ILE A 1 99 ? -1.266 0.353 -10.030 1.00 94.94 99 ILE A CA 1
ATOM 762 C C . ILE A 1 99 ? -1.141 1.455 -11.078 1.00 94.94 99 ILE A C 1
ATOM 764 O O . ILE A 1 99 ? -1.245 1.177 -12.271 1.00 94.94 99 ILE A O 1
ATOM 768 N N . VAL A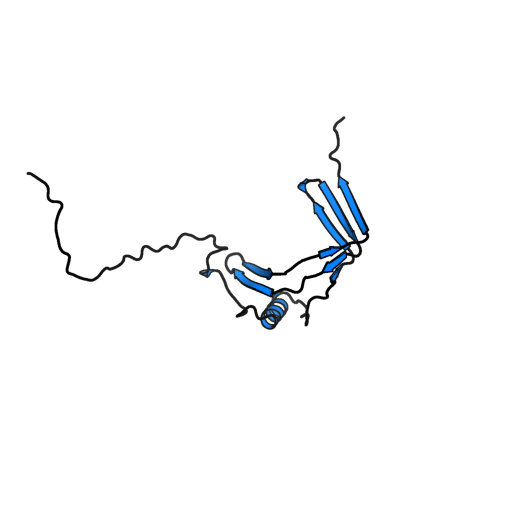 1 100 ? -0.937 2.689 -10.622 1.00 96.06 100 VAL A N 1
ATOM 769 C CA . VAL A 1 100 ? -0.827 3.869 -11.496 1.00 96.06 100 VAL A CA 1
ATOM 770 C C . VAL A 1 100 ? 0.580 4.449 -11.522 1.00 96.06 100 VAL A C 1
ATOM 772 O O . VAL A 1 100 ? 0.943 5.092 -12.495 1.00 96.06 100 VAL A O 1
ATOM 775 N N . GLU A 1 101 ? 1.392 4.185 -10.494 1.00 95.19 101 GLU A N 1
ATOM 776 C CA . GLU A 1 101 ? 2.814 4.525 -10.490 1.00 95.19 101 GLU A CA 1
ATOM 777 C C . GLU A 1 101 ? 3.625 3.464 -9.750 1.00 95.19 101 GLU A C 1
ATOM 779 O O . GLU A 1 101 ? 3.230 2.979 -8.686 1.00 95.19 101 GLU A O 1
ATOM 784 N N . PHE A 1 102 ? 4.793 3.139 -10.301 1.00 96.19 102 PHE A N 1
ATOM 785 C CA . PHE A 1 102 ? 5.805 2.326 -9.641 1.00 96.19 102 PHE A CA 1
ATOM 786 C C . PHE A 1 102 ? 7.200 2.737 -10.111 1.00 96.19 102 PHE A C 1
ATOM 788 O O . PHE A 1 102 ? 7.523 2.611 -11.297 1.00 96.19 102 PHE A O 1
ATOM 7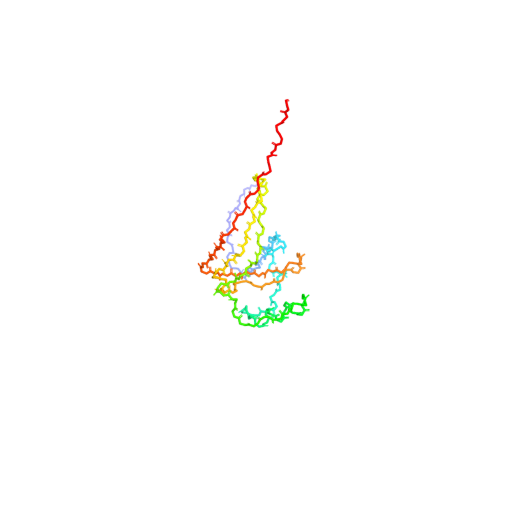95 N N . TYR A 1 103 ? 8.019 3.244 -9.192 1.00 95.12 103 TYR A N 1
ATOM 796 C CA . TYR A 1 103 ? 9.393 3.645 -9.480 1.00 95.12 103 TYR A CA 1
ATOM 797 C C . TYR A 1 103 ? 10.261 3.691 -8.222 1.00 95.12 103 TYR A C 1
ATOM 799 O O . TYR A 1 103 ? 9.766 3.780 -7.100 1.00 95.12 103 TYR A O 1
ATOM 807 N N . PHE A 1 104 ? 11.573 3.658 -8.418 1.00 95.25 104 PHE A N 1
ATOM 808 C CA . PHE A 1 104 ? 12.574 3.877 -7.386 1.00 95.25 104 PHE A CA 1
ATOM 809 C C . PHE A 1 104 ? 13.329 5.171 -7.684 1.00 95.25 104 PHE A C 1
ATOM 811 O O . PHE A 1 104 ? 13.883 5.331 -8.769 1.00 95.25 104 PHE A O 1
ATOM 818 N N . ASN A 1 105 ? 13.352 6.107 -6.740 1.00 95.69 105 ASN A N 1
ATOM 819 C CA . ASN A 1 105 ? 14.172 7.305 -6.847 1.00 95.69 105 ASN A CA 1
ATOM 820 C C . ASN A 1 105 ? 15.552 7.015 -6.237 1.00 95.69 105 ASN A C 1
ATOM 822 O O . ASN A 1 105 ? 15.689 6.880 -5.020 1.00 95.69 105 ASN A O 1
ATOM 826 N N . ARG A 1 106 ? 16.583 6.942 -7.085 1.00 94.62 106 ARG A N 1
ATOM 827 C CA . ARG A 1 106 ? 17.958 6.587 -6.694 1.00 94.62 106 ARG A CA 1
ATOM 828 C C . ARG A 1 106 ? 18.621 7.615 -5.785 1.00 94.62 106 ARG A C 1
ATOM 830 O O . ARG A 1 106 ? 19.526 7.268 -5.038 1.00 94.62 106 ARG A O 1
ATOM 837 N N . LYS A 1 107 ? 18.196 8.876 -5.853 1.00 95.12 107 LYS A N 1
ATOM 838 C CA . LYS A 1 107 ? 18.800 9.973 -5.092 1.00 95.12 107 LYS A CA 1
ATOM 839 C C . LYS A 1 107 ? 18.256 10.070 -3.672 1.00 95.12 107 LYS A C 1
ATOM 841 O O . LYS A 1 107 ? 19.001 10.394 -2.754 1.00 95.12 107 LYS A O 1
ATOM 846 N N . THR A 1 108 ? 16.965 9.803 -3.502 1.00 94.88 108 THR A N 1
ATOM 847 C CA . THR A 1 108 ? 16.291 9.802 -2.194 1.00 94.88 108 THR A CA 1
ATOM 848 C C . THR A 1 108 ? 16.211 8.413 -1.566 1.00 94.88 108 THR A C 1
ATOM 850 O O . THR A 1 108 ? 15.794 8.302 -0.416 1.00 94.88 108 THR A O 1
ATOM 853 N N . GLU A 1 109 ? 16.584 7.375 -2.321 1.00 94.12 109 GLU A N 1
ATOM 854 C CA . GLU A 1 109 ? 16.485 5.959 -1.948 1.00 94.12 109 GLU A CA 1
ATOM 855 C C . GLU A 1 109 ? 15.051 5.535 -1.583 1.00 94.12 109 GLU A C 1
ATOM 857 O O . GLU A 1 109 ? 14.820 4.662 -0.745 1.00 94.12 109 GLU A O 1
ATOM 862 N N . LYS A 1 110 ? 14.056 6.163 -2.222 1.00 93.25 110 LYS A N 1
ATOM 863 C CA . LYS A 1 110 ? 12.633 5.910 -1.971 1.00 93.25 110 LYS A CA 1
ATOM 864 C C . LYS A 1 110 ? 12.012 5.101 -3.097 1.00 93.25 110 LYS A C 1
ATOM 866 O O . LYS A 1 110 ? 12.136 5.444 -4.270 1.00 93.25 110 LYS A O 1
ATOM 871 N N . LEU A 1 111 ? 11.278 4.059 -2.719 1.00 93.69 111 LEU A N 1
ATOM 872 C CA . LEU A 1 111 ? 10.384 3.331 -3.612 1.00 93.69 111 LEU A CA 1
ATOM 873 C C . LEU A 1 111 ? 8.986 3.949 -3.535 1.00 93.69 111 LEU A C 1
ATOM 875 O O . LEU A 1 111 ? 8.438 4.110 -2.445 1.00 93.69 111 LEU A O 1
ATOM 879 N N . VAL A 1 112 ? 8.405 4.254 -4.688 1.00 94.50 112 VAL A N 1
ATOM 880 C CA . VAL A 1 112 ? 7.039 4.755 -4.814 1.00 94.50 112 VAL A CA 1
ATOM 881 C C . VAL A 1 112 ? 6.182 3.686 -5.471 1.00 94.50 112 VAL A C 1
ATOM 883 O O . VAL A 1 112 ? 6.536 3.141 -6.514 1.00 94.50 112 VAL A O 1
ATOM 886 N N . LEU A 1 113 ? 5.048 3.397 -4.839 1.00 94.94 113 LEU A N 1
ATOM 887 C CA . LEU A 1 113 ? 3.973 2.566 -5.362 1.00 94.94 113 LEU A CA 1
ATOM 888 C C . LEU A 1 113 ? 2.665 3.322 -5.133 1.00 94.94 113 LEU A C 1
ATOM 890 O O . LEU A 1 113 ? 2.265 3.520 -3.985 1.00 94.94 113 LEU A O 1
ATOM 894 N N . ALA A 1 114 ? 2.005 3.735 -6.209 1.00 95.38 114 ALA A N 1
ATOM 895 C CA . ALA A 1 114 ? 0.693 4.360 -6.143 1.00 95.38 114 ALA A CA 1
ATOM 896 C C . ALA A 1 114 ? -0.363 3.412 -6.704 1.00 95.38 114 ALA A C 1
ATOM 898 O O . ALA A 1 114 ? -0.182 2.797 -7.759 1.00 95.38 114 ALA A O 1
ATOM 899 N N . THR A 1 115 ? -1.484 3.321 -5.994 1.00 94.94 115 THR A N 1
ATOM 900 C CA . THR A 1 115 ? -2.632 2.510 -6.395 1.00 94.94 115 THR A CA 1
ATOM 901 C C . THR A 1 115 ? -3.886 3.362 -6.403 1.00 94.94 115 THR A C 1
ATOM 903 O O . THR A 1 115 ? -4.078 4.207 -5.530 1.00 94.94 115 THR A O 1
ATOM 906 N N . GLU A 1 116 ? -4.733 3.131 -7.394 1.00 96.00 116 GLU A N 1
ATOM 907 C CA . GLU A 1 116 ? -6.037 3.757 -7.520 1.00 96.00 116 GLU A CA 1
ATOM 908 C C . GLU A 1 116 ? -7.125 2.711 -7.278 1.00 96.00 116 GLU A C 1
ATOM 910 O O . GLU A 1 116 ? -7.149 1.646 -7.901 1.00 96.00 116 GLU A O 1
ATOM 915 N N . VAL A 1 117 ? -8.043 3.025 -6.368 1.00 95.38 117 VAL A N 1
ATOM 916 C CA . VAL A 1 117 ? -9.182 2.184 -5.987 1.00 95.38 117 VAL A CA 1
ATOM 917 C C . VAL A 1 117 ? -10.468 2.996 -6.104 1.00 95.38 117 VAL A C 1
ATOM 919 O O . VAL A 1 117 ? -10.484 4.190 -5.816 1.00 95.38 117 VAL A O 1
ATOM 922 N N . LYS A 1 118 ? -11.570 2.357 -6.514 1.00 93.75 118 LYS A N 1
ATOM 923 C CA . LYS A 1 118 ? -12.850 3.058 -6.742 1.00 93.75 118 LYS A CA 1
ATOM 924 C C . LYS A 1 118 ? -13.508 3.538 -5.451 1.00 93.75 118 LYS A C 1
ATOM 926 O O . LYS A 1 118 ? -14.117 4.601 -5.417 1.00 93.75 118 LYS A O 1
ATOM 931 N N . SER A 1 119 ? -13.472 2.707 -4.416 1.00 94.38 119 SER A N 1
ATOM 932 C CA . SER A 1 119 ? -14.108 2.973 -3.131 1.00 94.38 119 SER A CA 1
ATOM 933 C C . SER A 1 119 ? -13.463 2.087 -2.080 1.00 94.38 119 SER A C 1
ATOM 935 O O . SER A 1 119 ? -13.262 0.902 -2.328 1.00 94.38 119 SER A O 1
ATOM 937 N N . LEU A 1 120 ? -13.155 2.664 -0.921 1.00 94.69 120 LEU A N 1
ATOM 938 C CA . LEU A 1 120 ? -12.693 1.931 0.249 1.00 94.69 120 LEU A CA 1
ATOM 939 C C . LEU A 1 120 ? -13.751 2.026 1.336 1.00 94.69 120 LEU A C 1
ATOM 941 O O . LEU A 1 120 ? -14.205 3.123 1.666 1.00 94.69 120 LEU A O 1
ATOM 945 N N . ALA A 1 121 ? -14.111 0.883 1.910 1.00 95.12 121 ALA A N 1
ATOM 946 C CA . ALA A 1 121 ? -14.997 0.832 3.063 1.00 95.12 121 ALA A CA 1
ATOM 947 C C . ALA A 1 121 ? -14.284 0.170 4.240 1.00 95.12 121 ALA A C 1
ATOM 949 O O . ALA A 1 121 ? -13.682 -0.895 4.097 1.00 95.12 121 ALA A O 1
ATOM 950 N N . PHE A 1 122 ? -14.384 0.813 5.399 1.00 94.12 122 PHE A N 1
ATOM 951 C CA . PHE A 1 122 ? -13.831 0.347 6.663 1.00 94.12 122 PHE A CA 1
ATOM 952 C C . PHE A 1 122 ? -14.983 0.141 7.635 1.00 94.12 122 PHE A C 1
ATOM 954 O O . PHE A 1 122 ? -15.727 1.079 7.915 1.00 94.12 122 PHE A O 1
ATOM 961 N N . ASP A 1 123 ? -15.121 -1.079 8.140 1.00 94.56 123 ASP A N 1
ATOM 962 C CA . ASP A 1 123 ? -16.125 -1.429 9.138 1.00 94.56 123 ASP A CA 1
ATOM 963 C C . ASP A 1 123 ? -15.466 -2.121 10.332 1.00 94.56 123 ASP A C 1
ATOM 965 O O . ASP A 1 123 ? -14.517 -2.891 10.170 1.00 94.56 123 ASP A O 1
ATOM 969 N N . SER A 1 124 ? -15.952 -1.836 11.536 1.00 95.44 124 SER A N 1
ATOM 970 C CA . SER A 1 124 ? -15.490 -2.486 12.760 1.00 95.44 124 SER A CA 1
ATOM 971 C C . SER A 1 124 ? -16.634 -2.546 13.772 1.00 95.44 124 SER A C 1
ATOM 973 O O . SER A 1 124 ? -17.139 -1.500 14.186 1.00 95.44 124 SER A O 1
ATOM 975 N N . PRO A 1 125 ? -17.022 -3.747 14.237 1.00 94.00 125 PRO A N 1
ATOM 976 C CA . PRO A 1 125 ? -18.106 -3.898 15.203 1.00 94.00 125 PRO A CA 1
ATOM 977 C C . PRO A 1 125 ? -17.714 -3.444 16.616 1.00 94.00 125 PRO A C 1
ATOM 979 O O . PRO A 1 125 ? -18.575 -3.307 17.481 1.00 94.00 125 PRO A O 1
ATOM 982 N N . GLN A 1 126 ? -16.418 -3.262 16.888 1.00 94.62 126 GLN A N 1
ATOM 983 C CA . GLN A 1 126 ? -15.900 -2.951 18.216 1.00 94.62 126 GLN A CA 1
ATOM 984 C C . GLN A 1 126 ? -14.835 -1.864 18.129 1.00 94.62 126 GLN A C 1
ATOM 986 O O . GLN A 1 126 ? -13.707 -2.120 17.707 1.00 94.62 126 GLN A O 1
ATOM 991 N N . VAL A 1 127 ? -15.187 -0.667 18.598 1.00 95.19 127 VAL A N 1
ATOM 992 C CA . VAL A 1 127 ? -14.293 0.492 18.604 1.00 95.19 127 VAL A CA 1
ATOM 993 C C . VAL A 1 127 ? -14.148 1.039 20.021 1.00 95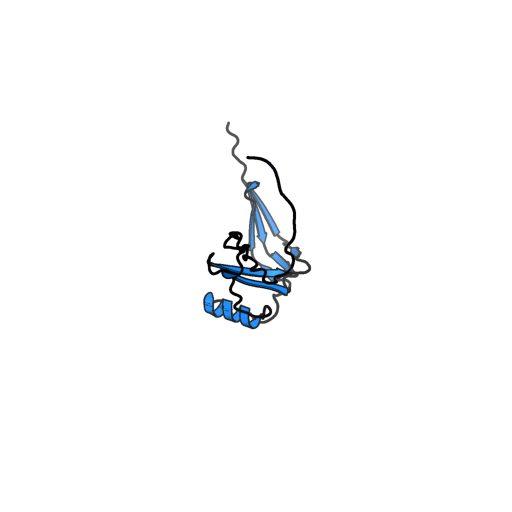.19 127 VAL A C 1
ATOM 995 O O . VAL A 1 127 ? -15.139 1.300 20.701 1.00 95.19 127 VAL A O 1
ATOM 998 N N . VAL A 1 128 ? -12.907 1.226 20.471 1.00 95.00 128 VAL A N 1
ATOM 999 C CA . VAL A 1 128 ? -12.573 1.801 21.781 1.00 95.00 128 VAL A CA 1
ATOM 1000 C C . VAL A 1 128 ? -11.788 3.089 21.587 1.00 95.00 128 VAL A C 1
ATOM 1002 O O . VAL A 1 128 ? -10.678 3.072 21.059 1.00 95.00 128 VAL A O 1
ATOM 1005 N N . PHE A 1 129 ? -12.330 4.199 22.083 1.00 93.69 129 PHE A N 1
ATOM 1006 C CA . PHE A 1 129 ? -11.649 5.491 22.101 1.00 93.69 129 PHE A CA 1
ATOM 1007 C C . PHE A 1 129 ? -11.057 5.764 23.485 1.00 93.69 129 PHE A C 1
ATOM 1009 O O . PHE A 1 129 ? -11.744 5.676 24.502 1.00 93.69 129 PHE A O 1
ATOM 1016 N N . LYS A 1 130 ? -9.777 6.130 23.527 1.00 92.62 130 LYS A N 1
ATOM 1017 C CA . LYS A 1 130 ? -9.070 6.589 24.725 1.00 92.62 130 LYS A CA 1
ATOM 1018 C C . LYS A 1 130 ? -8.629 8.025 24.508 1.00 92.62 130 LYS A C 1
ATOM 1020 O O . LYS A 1 130 ? -7.836 8.293 23.614 1.00 92.62 130 LYS A O 1
ATOM 1025 N N . TYR A 1 131 ? -9.135 8.934 25.331 1.00 91.88 131 TYR A N 1
ATOM 1026 C CA . TYR A 1 131 ? -8.723 10.333 25.336 1.00 91.88 131 TYR A CA 1
ATOM 1027 C C . TYR A 1 131 ? -7.798 10.600 26.521 1.00 91.88 131 TYR A C 1
ATOM 1029 O O . TYR A 1 131 ? -8.171 10.378 27.675 1.00 91.88 131 TYR A O 1
ATOM 1037 N N . TYR A 1 132 ? -6.603 11.105 26.238 1.00 85.12 132 TYR A N 1
ATOM 1038 C CA . TYR A 1 132 ? -5.629 11.468 27.256 1.00 85.12 132 TYR A CA 1
ATOM 1039 C C . TYR A 1 132 ? -5.811 12.950 27.606 1.00 85.12 132 TYR A C 1
ATOM 1041 O O . TYR A 1 132 ? -5.319 13.852 26.921 1.00 85.12 132 TYR A O 1
ATOM 1049 N N . ARG A 1 133 ? -6.558 13.217 28.683 1.00 80.31 133 ARG A N 1
ATOM 1050 C CA . ARG A 1 133 ? -6.727 14.576 29.217 1.00 80.31 133 ARG A CA 1
ATOM 1051 C C . ARG A 1 133 ? -5.363 15.180 29.546 1.00 80.31 133 ARG A C 1
ATOM 1053 O O . ARG A 1 133 ? -4.574 14.569 30.261 1.00 80.31 133 ARG A O 1
ATOM 1060 N N . LYS A 1 134 ? -5.116 16.406 29.078 1.00 76.75 134 LYS A N 1
ATOM 1061 C CA . LYS A 1 134 ? -4.043 17.239 29.636 1.00 76.75 134 LYS A CA 1
ATOM 1062 C C . LYS A 1 134 ? -4.431 17.572 31.081 1.00 76.75 134 LYS A C 1
ATOM 1064 O O . LYS A 1 134 ? -5.584 17.932 31.325 1.00 76.75 134 LYS A O 1
ATOM 1069 N N . GLY A 1 135 ? -3.519 17.373 32.032 1.00 71.44 135 GLY A N 1
ATOM 1070 C CA . GLY A 1 135 ? -3.769 17.710 33.435 1.00 71.44 135 GLY A CA 1
ATOM 1071 C C . GLY A 1 135 ? -4.167 19.182 33.561 1.00 71.44 135 GLY A C 1
ATOM 1072 O O . GLY A 1 135 ? -3.552 20.035 32.926 1.00 71.44 135 GLY A O 1
ATOM 1073 N N . LYS A 1 136 ? -5.216 19.475 34.338 1.00 62.00 136 LYS A N 1
ATOM 1074 C CA . LYS A 1 136 ? -5.422 20.830 34.859 1.00 62.00 136 LYS A CA 1
ATOM 1075 C C . LYS A 1 136 ? -4.404 21.021 35.981 1.00 62.00 136 LYS A C 1
ATOM 1077 O O . LYS A 1 136 ? -4.381 20.193 36.891 1.00 62.00 136 LYS A O 1
ATOM 1082 N N . GLU A 1 137 ? -3.573 22.055 35.898 1.00 51.88 137 GLU A N 1
ATOM 1083 C CA . GLU A 1 137 ? -2.857 22.532 37.084 1.00 51.88 137 GLU A CA 1
ATOM 1084 C C . GLU A 1 137 ? -3.879 22.964 38.158 1.00 51.88 137 GLU A C 1
ATOM 1086 O O . GLU A 1 137 ? -4.949 23.467 37.785 1.00 51.88 137 GLU A O 1
ATOM 1091 N N . PRO A 1 138 ? -3.600 22.682 39.447 1.00 58.03 138 PRO A N 1
ATOM 1092 C CA . PRO A 1 138 ? -4.431 23.095 40.576 1.00 58.03 138 PRO A CA 1
ATOM 1093 C C . PRO A 1 138 ? -4.465 24.615 40.771 1.00 58.03 138 PRO A C 1
ATOM 1095 O O . PRO A 1 138 ? -3.446 25.280 40.482 1.00 58.03 138 PRO A O 1
#